Protein AF-A0A7C3UIS7-F1 (afdb_monomer_lite)

Structure (mmCIF, N/CA/C/O backbone):
data_AF-A0A7C3UIS7-F1
#
_entry.id   AF-A0A7C3UIS7-F1
#
loop_
_atom_site.group_PDB
_atom_site.id
_atom_site.type_symbol
_atom_site.label_atom_id
_atom_site.label_alt_id
_atom_site.label_comp_id
_atom_site.label_asym_id
_atom_site.label_entity_id
_atom_site.label_seq_id
_atom_site.pdbx_PDB_ins_code
_atom_site.Cartn_x
_atom_site.Cartn_y
_atom_site.Cartn_z
_atom_site.occupancy
_atom_site.B_iso_or_equiv
_atom_site.auth_seq_id
_atom_site.auth_comp_id
_atom_site.auth_asym_id
_atom_site.auth_atom_id
_atom_site.pdbx_PDB_model_num
ATOM 1 N N . MET A 1 1 ? 11.444 -6.665 -27.881 1.00 59.44 1 MET A N 1
ATOM 2 C CA . MET A 1 1 ? 10.203 -7.321 -27.401 1.00 59.44 1 MET A CA 1
ATOM 3 C C . MET A 1 1 ? 9.992 -6.931 -25.941 1.00 59.44 1 MET A C 1
ATOM 5 O O . MET A 1 1 ? 10.899 -7.198 -25.156 1.00 59.44 1 MET A O 1
ATOM 9 N N . PRO A 1 2 ? 8.896 -6.257 -25.548 1.00 65.81 2 PRO A N 1
ATOM 10 C CA . PRO A 1 2 ? 8.698 -5.902 -24.145 1.00 65.81 2 PRO A CA 1
ATOM 11 C C . PRO A 1 2 ? 8.511 -7.186 -23.328 1.00 65.81 2 PRO A C 1
ATOM 13 O O . PRO A 1 2 ? 7.667 -8.024 -23.649 1.00 65.81 2 PRO A O 1
ATOM 16 N N . LYS A 1 3 ? 9.343 -7.373 -22.298 1.00 61.38 3 LYS A N 1
ATOM 17 C CA . LYS A 1 3 ? 9.257 -8.517 -21.383 1.00 61.38 3 LYS A CA 1
ATOM 18 C C . LYS A 1 3 ? 7.942 -8.400 -20.604 1.00 61.38 3 LYS A C 1
ATOM 20 O O . LYS A 1 3 ? 7.862 -7.641 -19.648 1.00 61.38 3 LYS A O 1
ATOM 25 N N . LYS A 1 4 ? 6.908 -9.136 -21.026 1.00 62.84 4 LYS A N 1
ATOM 26 C CA . LYS A 1 4 ? 5.569 -9.139 -20.399 1.00 62.84 4 LYS A CA 1
ATOM 27 C C . LYS A 1 4 ? 5.560 -9.734 -18.979 1.00 62.84 4 LYS A C 1
ATOM 29 O O . LYS A 1 4 ? 4.569 -9.616 -18.271 1.00 62.84 4 LYS A O 1
ATOM 34 N N . LEU A 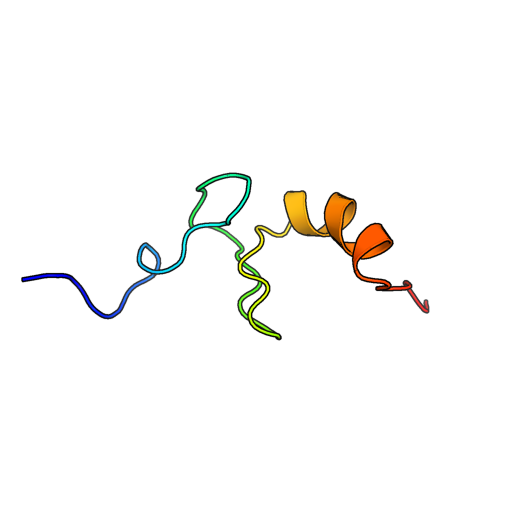1 5 ? 6.633 -10.422 -18.581 1.00 67.12 5 LEU A N 1
ATOM 35 C CA . LEU A 1 5 ? 6.678 -11.303 -17.414 1.00 67.12 5 LEU A CA 1
ATOM 36 C C . LEU A 1 5 ? 8.066 -11.195 -16.757 1.00 67.12 5 LEU A C 1
ATOM 38 O O . LEU A 1 5 ? 9.083 -11.297 -17.443 1.00 67.12 5 LEU A O 1
ATOM 42 N N . GLY A 1 6 ? 8.129 -10.974 -15.441 1.00 71.19 6 GLY A N 1
ATOM 43 C CA . GLY A 1 6 ? 9.394 -10.907 -14.700 1.00 71.19 6 GLY A CA 1
ATOM 44 C C . GLY A 1 6 ? 9.339 -10.038 -13.442 1.00 71.19 6 GLY A C 1
ATOM 45 O O . GLY A 1 6 ? 8.407 -9.262 -13.241 1.00 71.19 6 GLY A O 1
ATOM 46 N N . ARG A 1 7 ? 10.365 -10.152 -12.588 1.00 67.00 7 ARG A N 1
ATOM 47 C CA . ARG A 1 7 ? 10.479 -9.389 -11.325 1.00 67.00 7 ARG A CA 1
ATOM 48 C C . ARG A 1 7 ? 10.540 -7.871 -11.543 1.00 67.00 7 ARG A C 1
ATOM 50 O O . ARG A 1 7 ? 10.053 -7.121 -10.711 1.00 67.00 7 ARG A O 1
ATOM 57 N N . ALA A 1 8 ? 11.084 -7.431 -12.678 1.00 70.62 8 ALA A N 1
ATOM 58 C CA . ALA A 1 8 ? 11.201 -6.017 -13.034 1.00 70.62 8 ALA A CA 1
ATOM 59 C C . ALA A 1 8 ? 9.942 -5.411 -13.677 1.00 70.62 8 ALA A C 1
ATOM 61 O O . ALA A 1 8 ? 9.909 -4.213 -13.923 1.00 70.62 8 ALA A O 1
ATOM 62 N N . VAL A 1 9 ? 8.914 -6.219 -13.964 1.00 79.94 9 VAL A N 1
ATOM 63 C CA . VAL A 1 9 ? 7.706 -5.744 -14.666 1.00 79.94 9 VAL A CA 1
ATOM 64 C C . VAL A 1 9 ? 6.836 -4.878 -13.762 1.00 79.94 9 VAL A C 1
ATOM 66 O O . VAL A 1 9 ? 6.174 -3.960 -14.231 1.00 79.94 9 VAL A O 1
ATOM 69 N N . HIS A 1 10 ? 6.862 -5.145 -12.459 1.00 80.94 10 HIS A N 1
ATOM 70 C CA . HIS A 1 10 ? 6.109 -4.367 -11.490 1.00 80.94 10 HIS A CA 1
ATOM 71 C C . HIS A 1 10 ? 7.078 -3.832 -10.451 1.00 80.94 10 HIS A C 1
ATOM 73 O O . HIS A 1 10 ? 7.325 -4.543 -9.485 1.00 80.94 10 HIS A O 1
ATOM 79 N N . PRO A 1 11 ? 7.669 -2.646 -10.651 1.00 85.81 11 PRO A N 1
ATOM 80 C CA . PRO A 1 11 ? 8.421 -1.959 -9.611 1.00 85.81 11 PRO A CA 1
ATOM 81 C C . PRO A 1 11 ? 7.476 -1.387 -8.547 1.00 85.81 11 PRO A C 1
ATOM 83 O O . PRO A 1 11 ? 6.277 -1.207 -8.778 1.00 85.81 11 PRO A O 1
ATOM 86 N N . CYS A 1 12 ? 8.013 -1.084 -7.364 1.00 88.12 12 CYS A N 1
ATOM 87 C CA . CYS A 1 12 ? 7.259 -0.335 -6.368 1.00 88.12 12 CYS A CA 1
ATOM 88 C C . CYS A 1 12 ? 6.886 1.051 -6.906 1.00 88.12 12 CYS A C 1
ATOM 90 O O . CYS A 1 12 ? 7.756 1.765 -7.403 1.00 88.12 12 CYS A O 1
ATOM 92 N N . ARG A 1 13 ? 5.632 1.475 -6.714 1.00 84.12 13 ARG A N 1
ATOM 93 C CA . ARG A 1 13 ? 5.143 2.793 -7.163 1.00 84.12 13 ARG A CA 1
ATOM 94 C C . ARG A 1 13 ? 5.843 3.995 -6.513 1.00 84.12 13 ARG A C 1
ATOM 96 O O . ARG A 1 13 ? 5.844 5.068 -7.095 1.00 84.12 13 ARG A O 1
ATOM 103 N N . LEU A 1 14 ? 6.413 3.820 -5.319 1.00 83.62 14 LEU A N 1
ATOM 104 C CA . LEU A 1 14 ? 7.125 4.870 -4.573 1.00 83.62 14 LEU A CA 1
ATOM 105 C C . LEU A 1 14 ? 8.640 4.781 -4.759 1.00 83.62 14 LEU A C 1
ATOM 107 O O . LEU A 1 14 ? 9.290 5.750 -5.125 1.00 83.62 14 LEU A O 1
ATOM 111 N N . CYS A 1 15 ? 9.198 3.603 -4.468 1.00 85.50 15 CYS A N 1
ATOM 112 C CA . CYS A 1 15 ? 10.642 3.414 -4.349 1.00 85.50 15 CYS A CA 1
ATOM 113 C C . CYS A 1 15 ? 11.302 2.949 -5.661 1.00 85.50 15 CYS A C 1
ATOM 115 O O . CYS A 1 15 ? 12.524 2.916 -5.747 1.00 85.50 15 CYS A O 1
ATOM 117 N N . GLY A 1 16 ? 10.529 2.507 -6.662 1.00 83.88 16 GLY A N 1
ATOM 118 C CA . GLY A 1 16 ? 11.058 1.923 -7.902 1.00 83.88 16 GLY A CA 1
ATOM 119 C C . GLY A 1 16 ? 11.780 0.577 -7.724 1.00 83.88 16 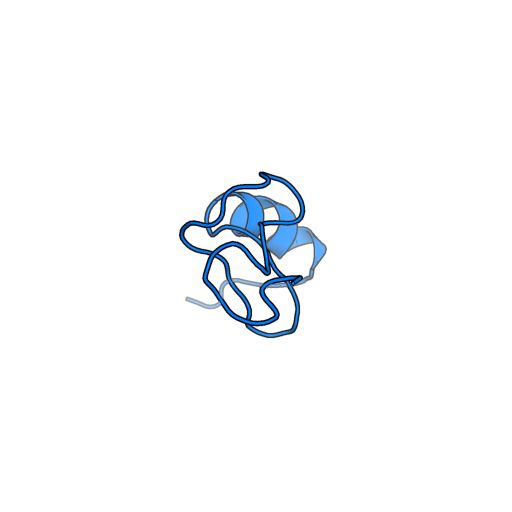GLY A C 1
ATOM 120 O O . GLY A 1 16 ? 12.061 -0.107 -8.705 1.00 83.88 16 GLY A O 1
ATOM 121 N N . SER A 1 17 ? 12.057 0.151 -6.485 1.00 84.19 17 SER A N 1
ATOM 122 C CA . SER A 1 17 ? 12.710 -1.125 -6.194 1.00 84.19 17 SER A CA 1
ATOM 123 C C . SER A 1 17 ? 11.832 -2.293 -6.622 1.00 84.19 17 SER A C 1
ATOM 125 O O . SER A 1 17 ? 10.615 -2.239 -6.457 1.00 84.19 17 SER A O 1
ATOM 127 N N . THR A 1 18 ? 12.465 -3.357 -7.115 1.00 83.12 18 THR A N 1
ATOM 128 C CA . THR A 1 18 ? 11.830 -4.615 -7.556 1.00 83.12 18 THR A CA 1
ATOM 129 C C . THR A 1 18 ? 11.826 -5.693 -6.466 1.00 83.12 18 THR A C 1
ATOM 131 O O . THR A 1 18 ? 11.212 -6.751 -6.615 1.00 83.12 18 THR A O 1
ATOM 134 N N . GLU A 1 19 ? 12.485 -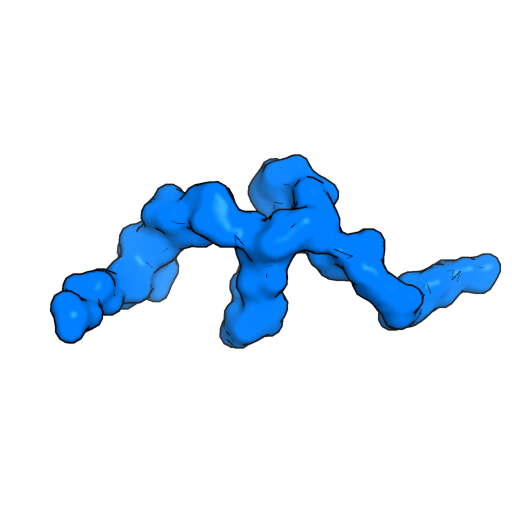5.422 -5.339 1.00 82.00 19 GLU A N 1
ATOM 135 C CA . GLU A 1 19 ? 12.624 -6.340 -4.214 1.00 82.00 19 GLU A CA 1
ATOM 136 C C . GLU A 1 19 ? 11.502 -6.180 -3.183 1.00 82.00 19 GLU A C 1
ATOM 138 O O . GLU A 1 19 ? 11.172 -5.078 -2.739 1.00 82.00 19 GLU A O 1
ATOM 143 N N . GLY A 1 20 ? 10.935 -7.311 -2.749 1.00 84.12 20 GLY A N 1
ATOM 144 C CA . GLY A 1 20 ? 9.968 -7.346 -1.649 1.00 84.12 20 GLY A CA 1
ATOM 145 C C . GLY A 1 20 ? 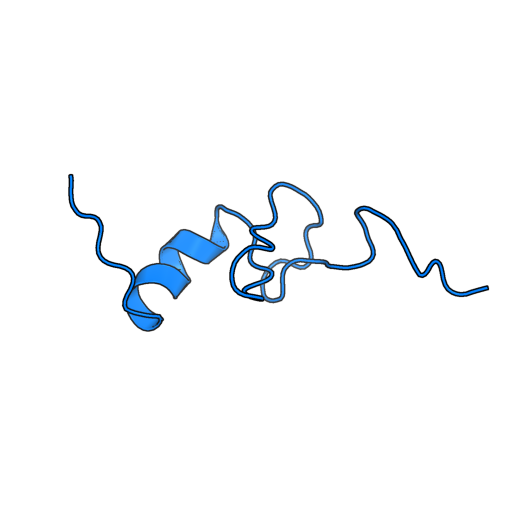8.690 -6.552 -1.922 1.00 84.12 20 GLY A C 1
ATOM 146 O O . GLY A 1 20 ? 8.197 -5.865 -1.023 1.00 84.12 20 GLY A O 1
ATOM 147 N N . ILE A 1 21 ? 8.182 -6.616 -3.155 1.00 89.56 21 ILE A N 1
ATOM 148 C CA . ILE A 1 21 ? 6.946 -5.946 -3.565 1.00 89.56 21 ILE A CA 1
ATOM 149 C C . ILE A 1 21 ? 5.730 -6.768 -3.163 1.00 89.56 21 ILE A C 1
ATOM 151 O O . ILE A 1 21 ? 5.582 -7.934 -3.529 1.00 89.56 21 ILE A O 1
ATOM 155 N N . ILE A 1 22 ? 4.811 -6.108 -2.473 1.00 88.25 22 ILE A N 1
ATOM 15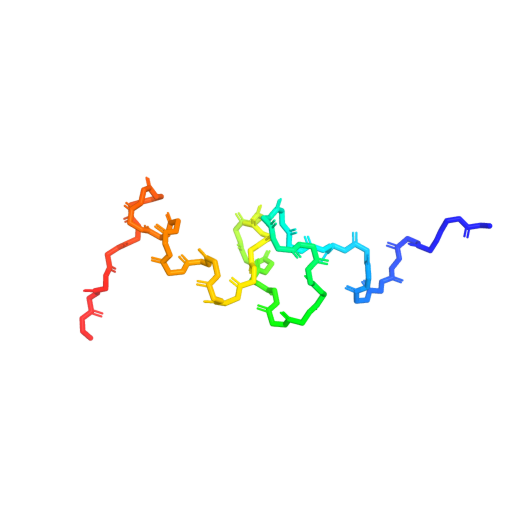6 C CA . ILE A 1 22 ? 3.479 -6.607 -2.177 1.00 88.25 22 ILE A CA 1
ATOM 157 C C . ILE A 1 22 ? 2.626 -6.398 -3.428 1.00 88.25 22 ILE A C 1
ATOM 159 O O . ILE A 1 22 ? 2.217 -5.284 -3.747 1.00 88.25 22 ILE A O 1
ATOM 163 N N . ARG A 1 23 ? 2.385 -7.492 -4.155 1.00 87.56 23 ARG A N 1
ATOM 164 C CA . ARG A 1 23 ? 1.524 -7.528 -5.355 1.00 87.56 23 ARG A CA 1
ATOM 165 C C . ARG A 1 23 ? 0.067 -7.861 -5.021 1.00 87.56 23 ARG A C 1
ATOM 167 O O . ARG A 1 23 ? -0.788 -7.820 -5.894 1.00 87.56 23 ARG A O 1
ATOM 174 N N . LYS A 1 24 ? -0.214 -8.209 -3.762 1.00 85.44 24 LYS A N 1
ATOM 175 C CA . LYS A 1 24 ? -1.568 -8.512 -3.294 1.00 85.44 24 LYS A CA 1
ATOM 176 C C . LYS A 1 24 ? -2.410 -7.234 -3.308 1.00 85.44 24 LYS A C 1
ATOM 178 O O . LYS A 1 24 ? -1.895 -6.175 -2.952 1.00 85.44 24 LYS A O 1
ATOM 183 N N . TYR A 1 25 ? -3.679 -7.360 -3.691 1.00 87.94 25 TYR A N 1
ATOM 184 C CA . TYR A 1 25 ? -4.628 -6.242 -3.777 1.00 87.94 25 TYR A CA 1
ATOM 185 C C . TYR A 1 25 ? -4.185 -5.114 -4.733 1.00 87.94 25 TYR A C 1
ATOM 187 O O . TYR A 1 25 ? -4.525 -3.959 -4.504 1.00 87.94 25 TYR A O 1
ATOM 195 N N . ASP A 1 26 ? -3.371 -5.425 -5.753 1.00 84.56 26 ASP A N 1
ATOM 196 C CA . ASP A 1 26 ? -2.860 -4.461 -6.748 1.00 84.56 26 ASP A CA 1
ATOM 197 C C . ASP A 1 26 ? -2.176 -3.213 -6.153 1.00 84.56 26 ASP A C 1
ATOM 199 O O . ASP A 1 26 ? -2.143 -2.130 -6.743 1.00 84.56 26 ASP A O 1
ATOM 203 N N . LEU A 1 27 ? -1.577 -3.389 -4.971 1.00 85.56 27 LEU A N 1
ATOM 204 C CA . LEU A 1 27 ? -0.898 -2.336 -4.222 1.00 85.56 27 LEU A CA 1
ATOM 205 C C . LEU A 1 27 ? 0.443 -1.940 -4.854 1.00 85.56 27 LEU A C 1
ATOM 207 O O . LEU A 1 27 ? 0.770 -0.759 -4.926 1.00 85.56 27 LEU A O 1
ATOM 211 N N . TYR A 1 28 ? 1.219 -2.920 -5.326 1.00 88.88 28 TYR A N 1
ATOM 212 C CA . TYR A 1 28 ? 2.549 -2.725 -5.920 1.00 88.88 28 TYR A CA 1
ATOM 213 C C . TYR A 1 28 ? 3.462 -1.816 -5.076 1.00 88.88 28 TYR A C 1
ATOM 215 O O . TYR A 1 28 ? 4.120 -0.911 -5.591 1.00 88.88 28 TYR A O 1
ATOM 223 N N . TYR A 1 29 ? 3.515 -2.067 -3.764 1.00 90.31 29 TYR A N 1
ATOM 224 C CA . TYR A 1 29 ? 4.388 -1.347 -2.832 1.00 90.31 29 TYR A CA 1
ATOM 225 C C . TYR A 1 29 ? 5.486 -2.255 -2.277 1.00 90.31 29 TYR A C 1
ATOM 227 O O . TYR A 1 29 ? 5.238 -3.407 -1.927 1.00 90.31 29 TYR A O 1
ATOM 235 N N . CYS A 1 30 ? 6.709 -1.734 -2.152 1.00 90.31 30 CYS A N 1
ATOM 236 C CA . CYS A 1 30 ? 7.792 -2.410 -1.443 1.00 90.31 30 CYS A CA 1
ATOM 237 C C . CYS A 1 30 ? 7.465 -2.484 0.061 1.00 90.31 30 CYS A C 1
ATOM 239 O O . CYS A 1 30 ? 6.864 -1.563 0.615 1.00 90.31 30 CYS A O 1
ATOM 241 N N . ARG A 1 31 ? 7.874 -3.560 0.750 1.00 89.75 31 ARG A N 1
ATOM 242 C CA . ARG A 1 31 ? 7.565 -3.796 2.181 1.00 89.75 31 ARG A CA 1
ATOM 243 C C . ARG A 1 31 ? 7.906 -2.627 3.120 1.00 89.75 31 ARG A C 1
ATOM 245 O O . ARG A 1 31 ? 7.294 -2.496 4.175 1.00 89.75 31 ARG A O 1
ATOM 252 N N . LYS A 1 32 ? 8.895 -1.803 2.747 1.00 89.00 32 LYS A N 1
ATOM 253 C CA . LYS A 1 32 ? 9.293 -0.590 3.478 1.00 89.00 32 LYS A CA 1
ATOM 254 C C . LYS A 1 32 ? 8.232 0.504 3.312 1.00 89.00 32 LYS A C 1
ATOM 256 O O . LYS A 1 32 ? 7.588 0.860 4.292 1.00 89.00 32 LYS A O 1
ATOM 261 N N . CYS A 1 33 ? 7.971 0.920 2.071 1.00 88.44 33 CYS A N 1
ATOM 262 C CA . CYS A 1 33 ? 6.972 1.943 1.745 1.00 88.44 33 CYS A CA 1
ATOM 263 C C . CYS A 1 33 ? 5.550 1.546 2.154 1.00 88.44 33 CYS A C 1
ATOM 265 O O . CYS A 1 33 ? 4.749 2.397 2.525 1.00 88.44 33 CYS A O 1
ATOM 267 N N . PHE A 1 34 ? 5.225 0.251 2.138 1.00 90.25 34 PHE A N 1
ATOM 268 C CA . PHE A 1 34 ? 3.903 -0.198 2.555 1.00 90.25 34 PHE A CA 1
ATOM 269 C C . PHE A 1 34 ? 3.583 0.180 4.006 1.00 90.25 34 PHE A C 1
ATOM 271 O O . PHE A 1 34 ? 2.430 0.448 4.292 1.00 90.25 34 PHE A O 1
ATOM 278 N N . ARG A 1 35 ? 4.558 0.278 4.923 1.00 88.19 35 ARG A N 1
ATOM 279 C CA . ARG A 1 35 ? 4.279 0.663 6.324 1.00 88.19 35 ARG A CA 1
ATOM 280 C C . ARG A 1 35 ? 3.775 2.098 6.468 1.00 88.19 35 ARG A C 1
ATOM 282 O O . ARG A 1 35 ? 2.970 2.363 7.356 1.00 88.19 35 ARG A O 1
ATOM 289 N N . GLU A 1 36 ? 4.244 2.996 5.611 1.00 87.56 36 GLU A N 1
ATOM 290 C CA . GLU A 1 36 ? 3.833 4.401 5.602 1.00 87.56 36 GLU A CA 1
ATOM 291 C C . GLU A 1 36 ? 2.440 4.536 4.986 1.00 87.56 36 GLU A C 1
ATOM 293 O O . GLU A 1 36 ? 1.550 5.161 5.558 1.00 87.56 36 GLU A O 1
ATOM 298 N N . VAL A 1 37 ? 2.224 3.851 3.861 1.00 87.88 37 VAL A N 1
ATOM 299 C CA . VAL A 1 37 ? 0.972 3.909 3.100 1.00 87.88 37 VAL A CA 1
ATOM 300 C C . VAL A 1 37 ? -0.141 3.069 3.749 1.00 87.88 37 VAL A C 1
ATOM 302 O O . VAL A 1 37 ? -1.317 3.390 3.604 1.00 87.88 37 VAL A O 1
ATOM 305 N N . ALA A 1 38 ? 0.200 2.030 4.520 1.00 88.38 38 ALA A N 1
ATOM 306 C CA . ALA A 1 38 ? -0.750 1.127 5.175 1.00 88.38 38 ALA A CA 1
ATOM 307 C C . ALA A 1 38 ? -1.763 1.875 6.047 1.00 88.38 38 ALA A C 1
ATOM 309 O O . ALA A 1 38 ? -2.950 1.560 5.999 1.00 88.38 38 ALA A O 1
ATOM 310 N N . LYS A 1 39 ? -1.315 2.894 6.795 1.00 87.00 39 LYS A N 1
ATOM 311 C CA . LYS A 1 39 ? -2.203 3.714 7.632 1.00 87.00 39 LYS A CA 1
ATOM 312 C C . LYS A 1 39 ? -3.228 4.475 6.790 1.00 87.00 39 LYS A C 1
ATOM 314 O O . LYS A 1 39 ? -4.411 4.436 7.109 1.00 87.00 39 LYS A O 1
ATOM 319 N N . SER A 1 40 ? -2.788 5.107 5.701 1.00 87.50 40 SER A N 1
ATOM 320 C CA . SER A 1 40 ? -3.659 5.873 4.797 1.00 87.50 40 SER A CA 1
ATOM 321 C C . SER A 1 40 ? -4.619 4.986 4.004 1.00 87.50 40 SER A C 1
ATOM 323 O O . SER A 1 40 ? -5.734 5.395 3.707 1.00 87.50 40 SER A O 1
ATOM 325 N N . LEU A 1 41 ? -4.212 3.753 3.700 1.00 86.38 41 LEU A N 1
ATOM 326 C CA . LEU A 1 41 ? -5.053 2.744 3.050 1.00 86.38 41 LEU A CA 1
ATOM 327 C C . LEU A 1 41 ? -6.052 2.070 4.005 1.00 86.38 41 LEU A C 1
ATOM 329 O O . LEU A 1 41 ? -6.827 1.222 3.574 1.00 86.38 41 LEU A O 1
ATOM 333 N N . GLY A 1 42 ? -6.026 2.401 5.299 1.00 89.06 42 GLY A N 1
ATOM 334 C CA . GLY A 1 42 ? -6.933 1.825 6.291 1.00 89.06 42 GLY A CA 1
ATOM 335 C C . GLY A 1 42 ? -6.529 0.437 6.797 1.00 89.06 42 GLY A C 1
ATOM 336 O O . GLY A 1 42 ? -7.315 -0.209 7.492 1.00 89.06 42 GLY A O 1
ATOM 337 N N . PHE A 1 43 ? -5.307 -0.030 6.516 1.00 87.56 43 PHE A N 1
ATOM 338 C CA . PHE A 1 43 ? -4.792 -1.250 7.134 1.00 87.56 43 PHE A CA 1
ATOM 339 C C . PHE A 1 43 ? -4.524 -0.993 8.617 1.00 87.56 43 PHE A C 1
ATOM 341 O O . PHE A 1 43 ? -3.642 -0.217 8.993 1.00 87.56 43 PHE A O 1
ATOM 348 N N . LYS A 1 44 ? -5.272 -1.688 9.474 1.00 86.69 44 LYS A N 1
ATOM 349 C CA . LYS A 1 44 ? -5.034 -1.729 10.916 1.00 86.69 44 LYS A CA 1
ATOM 350 C C . LYS A 1 44 ? -4.338 -3.035 11.274 1.00 86.69 44 LYS A C 1
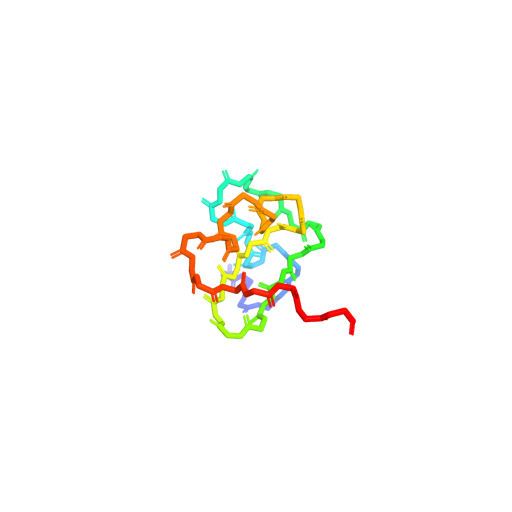ATOM 352 O O . LYS A 1 44 ? -4.723 -4.105 10.807 1.00 86.69 44 LYS A O 1
ATOM 357 N N . LYS A 1 45 ? -3.298 -2.937 12.102 1.00 85.56 45 LYS A N 1
ATOM 358 C CA . LYS A 1 45 ? -2.665 -4.109 12.702 1.00 85.56 45 LYS A CA 1
ATOM 359 C C . LYS A 1 45 ? -3.566 -4.585 13.839 1.00 85.56 45 LYS A C 1
ATOM 361 O O . LYS A 1 45 ? -3.627 -3.932 14.875 1.00 85.56 45 LYS A O 1
ATOM 366 N N . TYR A 1 46 ? -4.245 -5.699 13.625 1.00 86.50 46 TYR A N 1
ATOM 367 C CA . TYR A 1 46 ? -4.846 -6.478 14.700 1.00 86.50 46 TYR A CA 1
ATOM 368 C C . TYR A 1 46 ? -3.794 -7.517 15.101 1.00 86.50 46 TYR A C 1
ATOM 370 O O . TYR A 1 46 ? -3.197 -8.117 14.206 1.00 86.50 46 TYR A O 1
ATOM 378 N N . SER A 1 47 ? -3.454 -7.558 16.395 1.00 73.88 47 SER A N 1
ATOM 379 C CA . SER A 1 47 ? -2.310 -8.310 16.948 1.00 73.88 47 SER A CA 1
ATOM 380 C C . SER A 1 47 ? -2.240 -9.749 16.460 1.00 73.88 47 SER A C 1
ATOM 382 O O . SER A 1 47 ? -3.295 -10.416 16.495 1.00 73.88 47 SER A O 1
#

Radius of gyration: 12.21 Å; chains: 1; bounding box: 20×17×44 Å

pLDDT: mean 82.74, std 8.43, range [59.44, 90.31]

Sequence (47 aa):
MPKKLGRAVHPCRLCGSTEGIIRKYDLYYCRKCFREVAKSLGFKKYS

Secondary structure (DSSP, 8-state):
----SSTTSS--TTT---SSEE-GGG--EEHHHHHHHHHHTT-----

Foldseek 3Di:
DPPPDDLQPQAAPPPRHSPQFDPPPPNSHHPVVCVVCCVVVVNDDDD